Protein AF-A0A951C5C1-F1 (afdb_monomer_lite)

Sequence (120 aa):
MSELDVMDVQELHEQLAVAQHLLSQAEGDHERRDLACEMLGSVEALLGHLAIERGIETNLADRLLGLRDDLGGHLLAAATLDDVGVPSHAAVELLRRAADTTQAGLRLLTLDQRVLAGRN

Radius of gyration: 15.36 Å; chains: 1; bounding box: 38×23×44 Å

pLDDT: mean 84.56, std 13.7, range [41.06, 97.19]

Foldseek 3Di:
DDPVQPPLLVLLLVLLVQLLVLLVVCQVPPPSPVVSLVSLVVSLVSLQVVLVVVPVPDPSSVLSVVLSVLSVVLSVVLVVCVVVPHRNVVSSVSSNVNSVVSNVSSVVSSVVVVVVVPPD

Secondary structure (DSSP, 8-state):
--STTTHHHHHHHHHHHHHHHHHHT-TT-HHHHHHHHHHHHHHHHHHHHHHHHT-TTSHHHHHHHHHHHHHHHHHHHHHHHHHTT--HHHHHHHHHHHHHHHHHHHHHHHHHHHHHHTT-

Structure (mmCIF, N/CA/C/O backbone):
data_AF-A0A951C5C1-F1
#
_entry.id   AF-A0A951C5C1-F1
#
loop_
_atom_site.group_PDB
_atom_site.id
_atom_site.type_symbol
_atom_site.label_atom_id
_atom_site.label_alt_id
_atom_site.label_comp_id
_atom_site.label_asym_id
_atom_site.label_entity_id
_atom_site.label_seq_id
_atom_site.pdbx_PDB_ins_code
_atom_site.Cartn_x
_atom_site.Cartn_y
_atom_site.Cartn_z
_atom_site.occupancy
_atom_site.B_iso_or_equiv
_atom_site.auth_seq_id
_atom_site.auth_comp_id
_atom_site.auth_asym_id
_atom_site.auth_atom_id
_atom_site.pdbx_PDB_model_num
ATOM 1 N N . MET A 1 1 ? -9.708 4.402 25.864 1.00 41.06 1 MET A N 1
ATOM 2 C CA . MET A 1 1 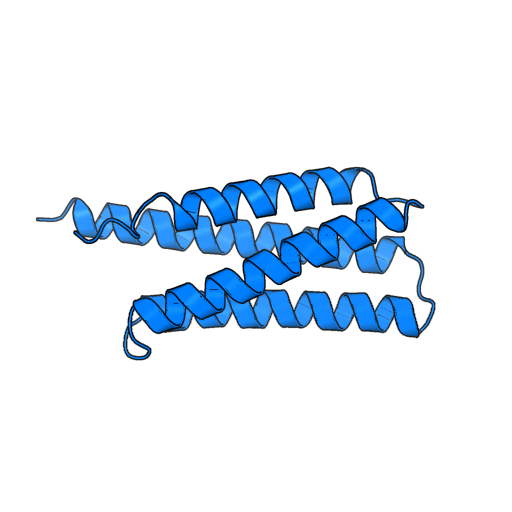? -8.934 5.028 24.775 1.00 41.06 1 MET A CA 1
ATOM 3 C C . MET A 1 1 ? -7.504 4.577 24.965 1.00 41.06 1 MET A C 1
ATOM 5 O O . MET A 1 1 ? -6.926 4.936 25.980 1.00 41.06 1 MET A O 1
ATOM 9 N N . SER A 1 2 ? -7.013 3.674 24.120 1.00 45.72 2 SER A N 1
ATOM 10 C CA . SER A 1 2 ? -5.637 3.168 24.205 1.00 45.72 2 SER A CA 1
ATOM 11 C C . SER A 1 2 ? -4.804 3.952 23.191 1.00 45.72 2 SER A C 1
ATOM 13 O O . SER A 1 2 ? -5.285 4.186 22.089 1.00 45.72 2 SER A O 1
ATOM 15 N N . GLU A 1 3 ? -3.615 4.412 23.578 1.00 43.41 3 GLU A N 1
ATOM 16 C CA . GLU A 1 3 ? -2.759 5.377 22.857 1.00 43.41 3 GLU A CA 1
ATOM 17 C C . GLU A 1 3 ? -2.236 4.907 21.475 1.00 43.41 3 GLU A C 1
ATOM 19 O O . GLU A 1 3 ? -1.576 5.682 20.791 1.00 43.41 3 GLU A O 1
ATOM 24 N N . LEU A 1 4 ? -2.638 3.718 21.006 1.00 50.12 4 LEU A N 1
ATOM 25 C CA . LEU A 1 4 ? -2.537 3.208 19.619 1.00 50.12 4 LEU A CA 1
ATOM 26 C C . LEU A 1 4 ? -3.522 3.890 18.625 1.00 50.12 4 LEU A C 1
ATOM 28 O O . LEU A 1 4 ? -3.894 3.327 17.598 1.00 50.12 4 LEU A O 1
ATOM 32 N N . ASP A 1 5 ? -4.051 5.079 18.944 1.00 59.38 5 ASP A N 1
ATOM 33 C CA . ASP A 1 5 ? -5.226 5.663 18.258 1.00 59.38 5 ASP A CA 1
ATOM 34 C C . ASP A 1 5 ? -4.919 6.821 17.289 1.00 59.38 5 ASP A C 1
ATOM 36 O O . ASP A 1 5 ? -5.817 7.281 16.585 1.00 59.38 5 ASP A O 1
ATOM 40 N N . VAL A 1 6 ? -3.675 7.307 17.215 1.00 57.34 6 VAL A N 1
ATOM 41 C CA . VAL A 1 6 ? -3.311 8.423 16.311 1.00 57.34 6 VAL A CA 1
ATOM 42 C C . VAL A 1 6 ? -1.949 8.223 15.659 1.00 57.34 6 VAL A C 1
ATOM 44 O O . VAL A 1 6 ? -1.808 8.519 14.475 1.00 57.34 6 VAL A O 1
ATOM 47 N N . MET A 1 7 ? -0.966 7.708 16.401 1.00 58.88 7 MET A N 1
ATOM 48 C CA . MET A 1 7 ? 0.419 7.638 15.938 1.00 58.88 7 MET A CA 1
ATOM 49 C C . MET A 1 7 ? 0.608 6.619 14.807 1.00 58.88 7 MET A C 1
ATOM 51 O O . MET A 1 7 ? 1.173 6.983 13.785 1.00 58.88 7 MET A O 1
ATOM 55 N N . ASP A 1 8 ? 0.036 5.415 14.909 1.00 75.38 8 ASP A N 1
ATOM 56 C CA . ASP A 1 8 ? 0.216 4.364 13.886 1.00 75.38 8 ASP A CA 1
ATOM 57 C C . ASP A 1 8 ? -0.546 4.674 12.593 1.00 75.38 8 ASP A C 1
ATOM 59 O O . ASP A 1 8 ? -0.103 4.390 11.483 1.00 75.38 8 ASP A O 1
ATOM 63 N N . VAL A 1 9 ? -1.705 5.320 12.719 1.00 78.19 9 VAL A N 1
ATOM 64 C CA . VAL A 1 9 ? -2.496 5.773 11.568 1.00 78.19 9 VAL A CA 1
ATOM 65 C C . VAL A 1 9 ? -1.833 6.967 10.883 1.00 78.19 9 VAL A C 1
ATOM 67 O O . VAL A 1 9 ? -1.863 7.079 9.655 1.00 78.19 9 VAL A O 1
ATOM 70 N N . GLN A 1 10 ? -1.233 7.867 11.663 1.00 81.69 10 GLN A N 1
ATOM 71 C CA . GLN A 1 10 ? -0.448 8.965 11.121 1.00 81.69 10 GLN A CA 1
ATOM 72 C C . GLN A 1 10 ? 0.812 8.442 10.425 1.00 81.69 10 GLN A C 1
ATOM 74 O O . GLN A 1 10 ? 1.089 8.873 9.310 1.00 81.69 10 GLN A O 1
ATOM 79 N N . GLU A 1 11 ? 1.500 7.464 11.012 1.00 86.56 11 GLU A N 1
ATOM 80 C CA . GLU A 1 11 ? 2.642 6.792 10.394 1.00 86.56 11 GLU A CA 1
ATOM 81 C C . GLU A 1 11 ? 2.254 6.132 9.063 1.00 86.56 11 GLU A C 1
ATOM 83 O O . GLU A 1 11 ? 2.916 6.362 8.052 1.00 86.56 11 GLU A O 1
ATOM 88 N N . LEU A 1 12 ? 1.131 5.407 9.008 1.00 88.62 12 LEU A N 1
ATOM 89 C CA . LEU A 1 12 ? 0.605 4.851 7.755 1.00 88.62 12 LEU A CA 1
ATOM 90 C C . LEU A 1 12 ? 0.358 5.938 6.698 1.00 88.62 12 LEU A C 1
ATOM 92 O O . LEU A 1 12 ? 0.697 5.765 5.526 1.00 88.62 12 LEU A O 1
ATOM 96 N N . HIS A 1 13 ? -0.228 7.071 7.091 1.00 88.94 13 HIS A N 1
ATOM 97 C CA . HIS A 1 13 ? -0.461 8.189 6.179 1.00 88.94 13 HIS A CA 1
ATOM 98 C C . HIS A 1 13 ? 0.836 8.843 5.690 1.00 88.94 13 HIS A C 1
ATOM 100 O O . HIS A 1 13 ? 0.913 9.207 4.514 1.00 88.94 13 HIS A O 1
ATOM 106 N N . GLU A 1 14 ? 1.834 8.987 6.558 1.00 90.31 14 GLU A N 1
ATOM 107 C CA . GLU A 1 14 ? 3.145 9.538 6.217 1.00 90.31 14 GLU A CA 1
ATOM 108 C C . GLU A 1 14 ? 3.901 8.602 5.268 1.00 90.31 14 GLU A C 1
ATOM 110 O O . GLU A 1 14 ? 4.355 9.048 4.212 1.00 90.31 14 GLU A O 1
ATOM 115 N N . GLN A 1 15 ? 3.950 7.299 5.563 1.00 92.06 15 GLN A N 1
ATOM 116 C CA . GLN A 1 15 ? 4.595 6.310 4.697 1.00 92.06 15 GLN A CA 1
ATOM 117 C C . GLN A 1 15 ? 3.937 6.249 3.310 1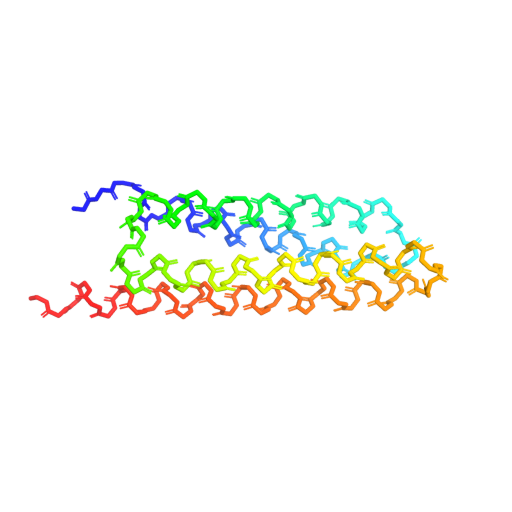.00 92.06 15 GLN A C 1
ATOM 119 O O . GLN A 1 15 ? 4.638 6.261 2.296 1.00 92.06 15 GLN A O 1
ATOM 124 N N . LEU A 1 16 ? 2.601 6.275 3.239 1.00 92.88 16 LEU A N 1
ATOM 125 C CA . LEU A 1 16 ? 1.877 6.329 1.964 1.00 92.88 16 LEU A CA 1
ATOM 126 C C . LEU A 1 16 ? 2.171 7.609 1.175 1.00 92.88 16 LEU A C 1
ATOM 128 O O . LEU A 1 16 ? 2.360 7.544 -0.039 1.00 92.88 16 LEU A O 1
ATOM 132 N N . ALA A 1 17 ? 2.246 8.764 1.842 1.00 92.50 17 ALA A N 1
ATOM 133 C CA . ALA A 1 17 ? 2.551 10.032 1.181 1.00 92.50 17 ALA A CA 1
ATOM 134 C C . ALA A 1 17 ? 3.974 10.052 0.601 1.00 92.50 17 ALA A C 1
ATOM 136 O O . ALA A 1 17 ? 4.187 10.542 -0.511 1.00 92.50 17 ALA A O 1
ATOM 137 N N . VAL A 1 18 ? 4.947 9.491 1.323 1.00 93.31 18 VAL A N 1
ATOM 138 C CA . VAL A 1 18 ? 6.320 9.365 0.822 1.00 93.31 18 VAL A CA 1
ATOM 139 C C . VAL A 1 18 ? 6.382 8.368 -0.338 1.00 93.31 18 VAL A C 1
ATOM 141 O O . VAL A 1 18 ? 6.982 8.689 -1.363 1.00 93.31 18 VAL A O 1
ATOM 144 N N . ALA A 1 19 ? 5.705 7.219 -0.248 1.00 93.56 19 ALA A N 1
ATOM 145 C CA . ALA A 1 19 ? 5.634 6.257 -1.348 1.00 93.56 19 ALA A CA 1
ATOM 146 C C . ALA A 1 19 ? 5.023 6.882 -2.616 1.00 93.56 19 ALA A C 1
ATOM 148 O O . ALA A 1 19 ? 5.586 6.760 -3.702 1.00 93.56 19 ALA A O 1
ATOM 149 N N . GLN A 1 20 ? 3.926 7.638 -2.489 1.00 93.31 20 GLN A N 1
ATOM 150 C CA . GLN A 1 20 ? 3.328 8.395 -3.598 1.00 93.31 20 GLN A CA 1
ATOM 151 C C . GLN A 1 20 ? 4.304 9.412 -4.198 1.00 93.31 20 GLN A C 1
ATOM 153 O O . GLN A 1 20 ? 4.400 9.538 -5.421 1.00 93.31 20 GLN A O 1
ATOM 158 N N . HIS A 1 21 ? 5.051 10.127 -3.353 1.00 93.56 21 HIS A N 1
ATOM 159 C CA . HIS A 1 21 ? 6.050 11.086 -3.813 1.00 93.56 21 HIS A CA 1
ATOM 160 C C . HIS A 1 21 ? 7.165 10.405 -4.616 1.00 93.56 21 HIS A C 1
ATOM 162 O O . HIS A 1 21 ? 7.486 10.863 -5.715 1.00 93.56 21 HIS A O 1
ATOM 168 N N . LEU A 1 22 ? 7.702 9.288 -4.118 1.00 92.94 22 LEU A N 1
ATOM 169 C CA . LEU A 1 22 ? 8.710 8.491 -4.820 1.00 92.94 22 LEU A CA 1
ATOM 170 C C . LEU A 1 22 ? 8.181 7.995 -6.168 1.00 92.94 22 LEU A C 1
ATOM 172 O O . LEU A 1 22 ? 8.821 8.196 -7.200 1.00 92.94 22 LEU A O 1
ATOM 176 N N . LEU A 1 23 ? 6.965 7.444 -6.180 1.00 91.88 23 LEU A N 1
ATOM 177 C CA . LEU A 1 23 ? 6.324 6.932 -7.389 1.00 91.88 23 LEU A CA 1
ATOM 178 C C . LEU A 1 23 ? 6.042 8.025 -8.419 1.00 91.88 23 LEU A C 1
ATOM 180 O O . LEU A 1 23 ? 6.097 7.745 -9.614 1.00 91.88 23 LEU A O 1
ATOM 184 N N . SER A 1 24 ? 5.773 9.268 -8.005 1.00 91.31 24 SER A N 1
ATOM 185 C CA . SER A 1 24 ? 5.583 10.400 -8.930 1.00 91.31 24 SER A CA 1
ATOM 186 C C . SER A 1 24 ? 6.835 10.720 -9.759 1.00 91.31 24 SER A C 1
ATOM 188 O O . SER A 1 24 ? 6.728 11.314 -10.829 1.00 91.31 24 SER A O 1
ATOM 190 N N . GLN A 1 25 ? 8.007 10.277 -9.295 1.00 89.50 25 GLN A N 1
ATOM 191 C CA . GLN A 1 25 ? 9.315 10.515 -9.910 1.00 89.50 25 GLN A CA 1
ATOM 192 C C . GLN A 1 25 ? 10.001 9.223 -10.387 1.00 89.50 25 GLN A C 1
ATOM 194 O O . GLN A 1 25 ? 11.150 9.271 -10.814 1.00 89.50 25 GLN A O 1
ATOM 199 N N . ALA A 1 26 ? 9.323 8.074 -10.310 1.00 85.94 26 ALA A N 1
ATOM 200 C CA . ALA A 1 26 ? 9.917 6.758 -10.555 1.00 85.94 26 ALA A CA 1
ATOM 201 C C . ALA A 1 26 ? 9.993 6.349 -12.043 1.00 85.94 26 ALA A C 1
ATOM 203 O O . ALA A 1 26 ? 10.445 5.250 -12.362 1.00 85.94 26 ALA A O 1
ATOM 204 N N . GLU A 1 27 ? 9.547 7.192 -12.982 1.00 81.75 27 GLU A N 1
ATOM 205 C CA . GLU A 1 27 ? 9.633 6.871 -14.413 1.00 81.75 27 GLU A CA 1
ATOM 206 C C . GLU A 1 27 ? 11.095 6.748 -14.865 1.00 81.75 27 GLU A C 1
ATOM 208 O O . GLU A 1 27 ? 11.831 7.730 -14.931 1.00 81.75 27 GLU A O 1
ATOM 213 N N . GLY A 1 28 ? 11.511 5.518 -15.181 1.00 80.38 28 GLY A N 1
ATOM 214 C CA . GLY A 1 28 ? 12.894 5.203 -15.552 1.00 80.38 28 GLY A CA 1
ATOM 215 C C . GLY A 1 28 ? 13.868 5.136 -14.370 1.00 80.38 28 GLY A C 1
ATOM 216 O O . GLY A 1 28 ? 15.064 4.965 -14.593 1.00 80.38 28 GLY A O 1
ATOM 217 N N . ASP A 1 29 ? 13.371 5.238 -13.135 1.00 86.50 29 ASP A N 1
ATOM 218 C CA . ASP A 1 29 ? 14.166 5.198 -11.908 1.00 86.50 29 ASP A CA 1
ATOM 219 C C . ASP A 1 29 ? 13.767 3.985 -11.057 1.00 86.50 29 ASP A C 1
ATOM 221 O O . ASP A 1 29 ? 12.802 4.006 -10.286 1.00 86.50 29 ASP A O 1
ATOM 225 N N . HIS A 1 30 ? 14.517 2.900 -11.250 1.00 85.00 30 HIS A N 1
ATOM 226 C CA . HIS A 1 30 ? 14.289 1.633 -10.563 1.00 85.00 30 HIS A CA 1
ATOM 227 C C . HIS A 1 30 ? 14.562 1.734 -9.057 1.00 85.00 30 HIS A C 1
ATOM 229 O O . HIS A 1 30 ? 13.807 1.161 -8.283 1.00 85.00 30 HIS A O 1
ATOM 235 N N . GLU A 1 31 ? 15.549 2.527 -8.625 1.00 89.44 31 GLU A N 1
ATOM 236 C CA . GLU A 1 31 ? 15.866 2.690 -7.199 1.00 89.44 31 GLU A CA 1
ATOM 237 C C . GLU A 1 31 ? 14.713 3.367 -6.448 1.00 89.44 31 GLU A C 1
ATOM 239 O O . GLU A 1 31 ? 14.303 2.912 -5.379 1.00 89.44 31 GLU A O 1
ATOM 244 N N . ARG A 1 32 ? 14.128 4.428 -7.023 1.00 90.81 32 ARG A N 1
ATOM 245 C CA . ARG A 1 32 ? 12.953 5.091 -6.431 1.00 90.81 32 ARG A CA 1
ATOM 246 C C . ARG A 1 32 ? 11.733 4.186 -6.380 1.00 90.81 32 ARG A C 1
ATOM 248 O O . ARG A 1 32 ? 10.974 4.244 -5.412 1.00 90.81 32 ARG A O 1
ATOM 255 N N . ARG A 1 33 ? 11.523 3.379 -7.421 1.00 90.31 33 ARG A N 1
ATOM 256 C CA . ARG A 1 33 ? 10.438 2.394 -7.455 1.00 90.31 33 ARG A CA 1
ATOM 257 C C . ARG A 1 33 ? 10.626 1.345 -6.362 1.00 90.31 33 ARG A C 1
ATOM 259 O O . ARG A 1 33 ? 9.674 1.065 -5.643 1.00 90.31 33 ARG A O 1
ATOM 266 N N . ASP A 1 34 ? 11.828 0.798 -6.230 1.00 91.06 34 ASP A N 1
ATOM 267 C CA . ASP A 1 34 ? 12.122 -0.256 -5.262 1.00 91.06 34 ASP A CA 1
ATOM 268 C C . ASP A 1 34 ? 11.972 0.272 -3.827 1.00 91.06 34 ASP A C 1
ATOM 270 O O . ASP A 1 34 ? 11.303 -0.358 -3.009 1.00 91.06 34 ASP A O 1
ATOM 27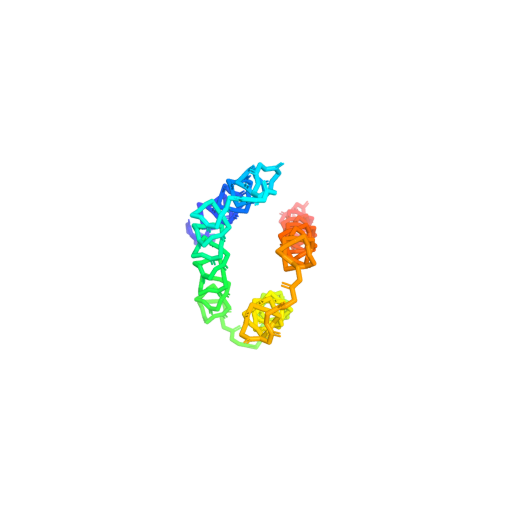4 N N . LEU A 1 35 ? 12.436 1.498 -3.553 1.00 93.44 35 LEU A N 1
ATOM 275 C CA . LEU A 1 35 ? 12.192 2.163 -2.270 1.00 93.44 35 LEU A CA 1
ATOM 276 C C . LEU A 1 35 ? 10.692 2.375 -2.006 1.00 93.44 35 LEU A C 1
ATOM 278 O O . LEU A 1 35 ? 10.217 2.148 -0.895 1.00 93.44 35 LEU A O 1
ATOM 282 N N . ALA A 1 36 ? 9.916 2.780 -3.016 1.00 94.00 36 ALA A N 1
ATOM 283 C CA . ALA A 1 36 ? 8.469 2.904 -2.863 1.00 94.00 36 ALA A CA 1
ATOM 284 C C . ALA A 1 36 ? 7.800 1.552 -2.561 1.00 94.00 36 ALA A C 1
ATOM 286 O O . ALA A 1 36 ? 6.899 1.498 -1.725 1.00 94.00 36 ALA A O 1
ATOM 287 N N . CYS A 1 37 ? 8.252 0.463 -3.190 1.00 93.50 37 CYS A N 1
ATOM 288 C CA . CYS A 1 37 ? 7.798 -0.893 -2.878 1.00 93.50 37 CYS A CA 1
ATOM 289 C C . CYS A 1 37 ? 8.106 -1.280 -1.427 1.00 93.50 37 CYS A C 1
ATOM 291 O O . CYS A 1 37 ? 7.224 -1.803 -0.751 1.00 93.50 37 CYS A O 1
ATOM 293 N N . GLU A 1 38 ? 9.310 -0.997 -0.923 1.00 94.12 38 GLU A N 1
ATOM 294 C CA . GLU A 1 38 ? 9.680 -1.273 0.475 1.00 94.12 38 GLU A CA 1
ATOM 295 C C . GLU A 1 38 ? 8.790 -0.511 1.467 1.00 94.12 38 GLU A C 1
ATOM 297 O O . GLU A 1 38 ? 8.319 -1.072 2.463 1.00 94.12 38 GLU A O 1
ATOM 302 N N . MET A 1 39 ? 8.499 0.761 1.178 1.00 94.69 39 MET A N 1
ATOM 303 C CA . MET A 1 39 ? 7.595 1.565 2.001 1.00 94.69 39 MET A CA 1
ATOM 304 C C . MET A 1 39 ? 6.168 1.017 1.987 1.00 94.69 39 MET A C 1
ATOM 306 O O . MET A 1 39 ? 5.541 0.896 3.035 1.00 94.69 39 MET A O 1
ATOM 310 N N . LEU A 1 40 ? 5.657 0.631 0.818 1.00 95.75 40 LEU A N 1
ATOM 311 C CA . LEU A 1 40 ? 4.335 0.015 0.705 1.00 95.75 40 LEU A CA 1
ATOM 312 C C . LEU A 1 40 ? 4.273 -1.365 1.383 1.00 95.75 40 LEU A C 1
ATOM 314 O O . LEU A 1 40 ? 3.258 -1.687 1.995 1.00 95.75 40 LEU A O 1
ATOM 318 N N . GLY A 1 41 ? 5.352 -2.149 1.357 1.00 95.44 41 GLY A N 1
ATOM 319 C CA . GLY A 1 41 ? 5.455 -3.394 2.127 1.00 95.44 41 GLY A CA 1
ATOM 320 C C . GLY A 1 41 ? 5.447 -3.155 3.642 1.00 95.44 41 GLY A C 1
ATOM 321 O O . GLY A 1 41 ? 4.855 -3.919 4.403 1.00 95.44 41 GLY A O 1
ATOM 322 N N . SER A 1 42 ? 6.037 -2.047 4.096 1.00 94.19 42 SER A N 1
ATOM 323 C CA . SER A 1 42 ? 5.992 -1.644 5.508 1.00 94.19 42 SER A CA 1
AT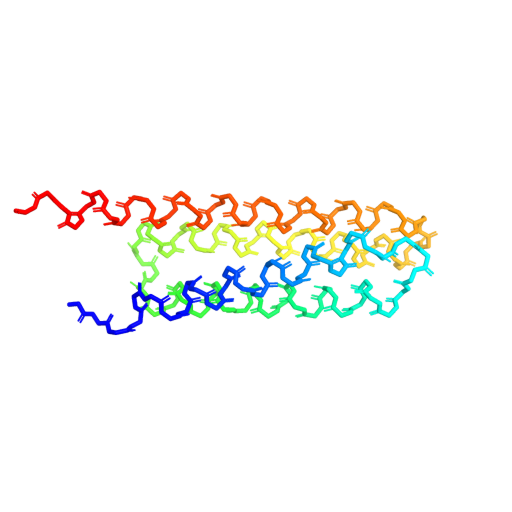OM 324 C C . SER A 1 42 ? 4.569 -1.257 5.936 1.00 94.19 42 SER A C 1
ATOM 326 O O . SER A 1 42 ? 4.104 -1.681 6.996 1.00 94.19 42 SER A O 1
ATOM 328 N N . VAL A 1 43 ? 3.838 -0.542 5.073 1.00 94.75 43 VAL A N 1
ATOM 329 C CA . VAL A 1 43 ? 2.409 -0.228 5.252 1.00 94.75 43 VAL A CA 1
ATOM 330 C C . VAL A 1 43 ? 1.567 -1.505 5.327 1.00 94.75 43 VAL A C 1
ATOM 332 O O . VAL A 1 43 ? 0.734 -1.630 6.223 1.00 94.75 43 VAL A O 1
ATOM 335 N N . GLU A 1 44 ? 1.787 -2.473 4.432 1.00 95.94 44 GLU A N 1
ATOM 336 C CA . GLU A 1 44 ? 1.107 -3.776 4.465 1.00 95.94 44 GLU A CA 1
ATOM 337 C C . GLU A 1 44 ? 1.319 -4.485 5.816 1.00 95.94 44 GLU A C 1
ATOM 339 O O . GLU A 1 44 ? 0.359 -4.917 6.463 1.00 95.94 44 GLU A O 1
ATOM 344 N N . ALA A 1 45 ? 2.567 -4.564 6.281 1.00 93.12 45 ALA A N 1
ATOM 345 C CA . ALA A 1 45 ? 2.895 -5.204 7.550 1.00 93.12 45 ALA A CA 1
ATOM 346 C C . ALA A 1 45 ? 2.215 -4.508 8.744 1.00 93.12 45 ALA A C 1
ATOM 348 O O . ALA A 1 45 ? 1.637 -5.180 9.605 1.00 93.12 45 ALA A O 1
ATOM 349 N N . LEU A 1 46 ? 2.227 -3.172 8.772 1.00 92.12 46 LEU A N 1
ATOM 350 C CA . LEU A 1 46 ? 1.577 -2.371 9.812 1.00 92.12 46 LEU A CA 1
ATOM 351 C C . LEU A 1 46 ? 0.054 -2.558 9.824 1.00 92.12 46 LEU A C 1
ATOM 353 O O . LEU A 1 46 ? -0.528 -2.722 10.896 1.00 92.12 46 LEU A O 1
ATOM 357 N N . LEU A 1 47 ? -0.601 -2.617 8.658 1.00 91.38 47 LEU A N 1
ATOM 358 C CA . LEU A 1 47 ? -2.036 -2.923 8.563 1.00 91.38 47 LEU A CA 1
ATOM 359 C C . LEU A 1 47 ? -2.365 -4.286 9.188 1.00 91.38 47 LEU A C 1
ATOM 361 O O . LEU A 1 47 ? -3.340 -4.414 9.931 1.00 91.38 47 LEU A O 1
ATOM 365 N N . GLY A 1 48 ? -1.530 -5.296 8.923 1.00 91.69 48 GLY A N 1
ATOM 366 C CA . GLY A 1 48 ? -1.659 -6.619 9.532 1.00 91.69 48 GLY A CA 1
ATOM 367 C C . GLY A 1 48 ? -1.463 -6.599 11.049 1.00 91.69 48 GLY A C 1
ATOM 368 O O . GLY A 1 48 ? -2.231 -7.235 11.771 1.00 91.69 48 GLY A O 1
ATOM 369 N N . HIS A 1 49 ? -0.475 -5.847 11.536 1.00 90.56 49 HIS A N 1
ATOM 370 C CA . HIS A 1 49 ? -0.218 -5.699 12.967 1.00 90.56 49 HIS A CA 1
ATOM 371 C C . HIS A 1 49 ? -1.403 -5.048 13.691 1.00 90.56 49 HIS A C 1
ATOM 373 O O . HIS A 1 49 ? -1.930 -5.618 14.647 1.00 90.56 49 HIS A O 1
ATOM 379 N N . LEU A 1 50 ? -1.899 -3.926 13.165 1.00 87.56 50 LEU A N 1
ATOM 380 C CA . LEU A 1 50 ? -3.048 -3.217 13.726 1.00 87.56 50 LEU A CA 1
ATOM 381 C C . LEU A 1 50 ? -4.309 -4.086 13.738 1.00 87.56 50 LEU A C 1
ATOM 383 O O . LEU A 1 50 ? -5.068 -4.061 14.705 1.00 87.56 50 LEU A O 1
ATOM 387 N N . ALA A 1 51 ? -4.544 -4.889 12.697 1.00 87.88 51 ALA A N 1
ATOM 388 C CA . ALA A 1 51 ? -5.679 -5.807 12.682 1.00 87.88 51 ALA A CA 1
ATOM 389 C C . ALA A 1 51 ? -5.614 -6.840 13.823 1.00 87.88 51 ALA A C 1
ATOM 391 O O . ALA A 1 51 ? -6.635 -7.135 14.447 1.00 87.88 51 ALA A O 1
ATOM 392 N N . ILE A 1 52 ? -4.419 -7.359 14.127 1.00 87.75 52 ILE A N 1
ATOM 393 C CA . ILE A 1 52 ? -4.201 -8.297 15.237 1.00 87.75 52 ILE A CA 1
ATOM 394 C C . ILE A 1 52 ? -4.471 -7.611 16.579 1.00 87.75 52 ILE A C 1
ATOM 396 O O . ILE A 1 52 ? -5.192 -8.163 17.410 1.00 87.75 52 ILE A O 1
ATOM 400 N N . GLU A 1 53 ? -3.945 -6.402 16.784 1.00 85.56 53 GLU A N 1
ATOM 401 C CA . GLU A 1 53 ? -4.110 -5.653 18.036 1.00 85.56 53 GLU A CA 1
ATOM 402 C C . GLU A 1 53 ? -5.568 -5.296 18.340 1.00 85.56 53 GLU A C 1
ATOM 404 O O . GLU A 1 53 ? -5.984 -5.288 19.501 1.00 85.56 53 GLU A O 1
ATOM 409 N N . ARG A 1 54 ? -6.372 -5.022 17.306 1.00 76.50 54 ARG A N 1
ATOM 410 C CA . ARG A 1 54 ? -7.800 -4.701 17.465 1.00 76.50 54 ARG A CA 1
ATOM 411 C C . ARG A 1 54 ? -8.668 -5.929 17.747 1.00 76.50 54 ARG A C 1
ATOM 413 O O . ARG A 1 54 ? -9.821 -5.763 18.142 1.00 76.50 54 ARG A O 1
ATOM 420 N N . GLY A 1 55 ? -8.121 -7.134 17.599 1.00 75.12 55 GLY A N 1
ATOM 421 C CA . GLY A 1 55 ? -8.853 -8.386 17.722 1.00 75.12 55 GLY A CA 1
ATOM 422 C C . GLY A 1 55 ? -9.610 -8.712 16.436 1.00 75.12 55 GLY A C 1
ATOM 423 O O . GLY A 1 55 ? -10.415 -7.917 15.945 1.00 75.12 55 GLY A O 1
ATOM 424 N N . ILE A 1 56 ? -9.358 -9.916 15.919 1.00 64.62 56 ILE A N 1
ATOM 425 C CA . ILE A 1 56 ? -9.803 -10.404 14.601 1.00 64.62 56 ILE A CA 1
ATOM 426 C C . ILE A 1 56 ? -11.337 -10.377 14.445 1.00 64.62 56 ILE A C 1
ATOM 428 O O . ILE A 1 56 ? -11.843 -10.325 13.337 1.00 64.62 56 ILE A O 1
ATOM 432 N N . GLU A 1 57 ? -12.094 -10.344 15.542 1.00 68.62 57 GLU A N 1
ATOM 433 C CA . GLU A 1 57 ? -13.565 -10.341 15.524 1.00 68.62 57 GLU A CA 1
ATOM 434 C C . GLU A 1 57 ? -14.190 -8.943 15.359 1.00 68.62 57 GLU A C 1
ATOM 436 O O . GLU A 1 57 ? -15.410 -8.786 15.445 1.00 68.62 57 GLU A O 1
ATOM 441 N N . THR A 1 58 ? -13.382 -7.899 15.160 1.00 78.00 58 THR A N 1
ATOM 442 C CA . THR A 1 58 ? -13.900 -6.539 14.989 1.00 78.00 58 THR A CA 1
ATOM 443 C C . THR A 1 58 ? -14.072 -6.177 13.517 1.00 78.00 58 THR A C 1
ATOM 445 O O . THR A 1 58 ? -13.182 -6.390 12.700 1.00 78.00 58 THR A O 1
ATOM 448 N N . ASN A 1 59 ? -15.168 -5.477 13.195 1.00 84.06 59 ASN A N 1
ATOM 449 C CA . ASN A 1 59 ? -15.381 -4.883 11.865 1.00 84.06 59 ASN A CA 1
ATOM 450 C C . ASN A 1 59 ? -14.203 -4.000 11.407 1.00 84.06 59 ASN A C 1
ATOM 452 O O . ASN A 1 59 ? -14.015 -3.779 10.215 1.00 84.06 59 ASN A O 1
ATOM 456 N N . LEU A 1 60 ? -13.444 -3.432 12.350 1.00 83.62 60 LEU A N 1
ATOM 457 C CA . LEU A 1 60 ? -12.249 -2.652 12.049 1.00 83.62 60 LEU A CA 1
ATOM 458 C C . LEU A 1 60 ? -11.086 -3.553 11.618 1.00 83.62 60 LEU A C 1
ATOM 460 O O . LEU A 1 60 ? -10.444 -3.238 10.620 1.00 83.62 60 LEU A O 1
ATOM 464 N N . ALA A 1 61 ? -10.837 -4.658 12.328 1.00 86.31 61 ALA A N 1
ATOM 465 C CA . ALA A 1 61 ? -9.818 -5.632 11.950 1.00 86.31 61 ALA A CA 1
ATOM 466 C C . ALA A 1 61 ? -10.091 -6.214 10.556 1.00 86.31 61 ALA A C 1
ATOM 468 O O . ALA A 1 61 ? -9.183 -6.223 9.731 1.00 86.31 61 ALA A O 1
ATOM 469 N N . ASP A 1 62 ? -11.341 -6.573 10.245 1.00 90.00 62 ASP A N 1
ATOM 470 C CA . ASP A 1 62 ? -11.724 -7.055 8.909 1.00 90.00 62 ASP A CA 1
ATOM 471 C C . ASP A 1 62 ? -11.410 -6.038 7.807 1.00 90.00 62 ASP A C 1
ATOM 473 O O . ASP A 1 62 ? -10.899 -6.386 6.743 1.00 90.00 62 ASP A O 1
ATOM 477 N N . ARG A 1 63 ? -11.683 -4.752 8.054 1.00 90.19 63 ARG A N 1
ATOM 478 C CA . ARG A 1 63 ? -11.386 -3.700 7.074 1.00 90.19 63 ARG A CA 1
ATOM 479 C C . ARG A 1 63 ? -9.888 -3.433 6.939 1.00 90.19 63 ARG A C 1
ATOM 481 O O . ARG A 1 63 ? -9.435 -3.180 5.829 1.00 90.19 63 ARG A O 1
ATOM 488 N N . LEU A 1 64 ? -9.125 -3.485 8.031 1.00 90.69 64 LEU A N 1
ATOM 489 C CA . LEU A 1 64 ? -7.663 -3.366 7.992 1.00 90.69 64 LEU A CA 1
ATOM 490 C C . LEU A 1 64 ? -7.034 -4.534 7.220 1.00 90.69 64 LEU A C 1
ATOM 492 O O . LEU A 1 64 ? -6.151 -4.307 6.396 1.00 90.69 64 LEU A O 1
ATOM 496 N N . LEU A 1 65 ? -7.531 -5.759 7.424 1.00 92.94 65 LEU A N 1
ATOM 497 C CA . LEU A 1 65 ? -7.129 -6.936 6.650 1.00 92.94 65 LEU A CA 1
ATOM 498 C C . LEU A 1 65 ? -7.515 -6.807 5.176 1.00 92.94 65 LEU A C 1
ATOM 500 O O . LEU A 1 65 ? -6.696 -7.114 4.321 1.00 92.94 65 LEU A O 1
ATOM 504 N N . GLY A 1 66 ? -8.703 -6.278 4.872 1.00 93.94 66 GLY A N 1
ATOM 505 C CA . GLY A 1 66 ? -9.100 -5.983 3.494 1.00 93.94 66 GLY A CA 1
ATOM 506 C C . GLY A 1 66 ? -8.132 -5.022 2.799 1.00 93.94 66 GLY A C 1
ATOM 507 O O . GLY A 1 66 ? -7.672 -5.306 1.698 1.00 93.94 66 GLY A O 1
ATOM 508 N N . LEU A 1 67 ? -7.745 -3.927 3.466 1.00 94.31 67 LEU A N 1
ATOM 509 C CA . LEU A 1 67 ? -6.745 -2.994 2.927 1.00 94.31 67 LEU A CA 1
ATOM 510 C C . LEU A 1 67 ? -5.369 -3.643 2.762 1.00 94.31 67 LEU A C 1
ATOM 512 O O . LEU A 1 67 ? -4.687 -3.374 1.775 1.00 94.31 67 LEU A O 1
ATOM 516 N N . ARG A 1 68 ? -4.963 -4.491 3.714 1.00 95.56 68 ARG A N 1
ATOM 517 C CA . ARG A 1 68 ? -3.710 -5.246 3.633 1.00 95.56 68 ARG A CA 1
ATOM 518 C C . ARG A 1 68 ? -3.703 -6.155 2.409 1.00 95.56 68 ARG A C 1
ATOM 520 O O . ARG A 1 68 ? -2.751 -6.123 1.641 1.00 95.56 68 ARG A O 1
ATOM 527 N N . ASP A 1 69 ? -4.753 -6.948 2.234 1.00 97.19 69 ASP A N 1
ATOM 528 C CA . ASP A 1 69 ? -4.842 -7.930 1.156 1.00 97.19 69 ASP A CA 1
ATOM 529 C C . ASP A 1 69 ? -4.923 -7.240 -0.216 1.00 97.19 69 ASP A C 1
ATOM 531 O O . ASP A 1 69 ? -4.254 -7.669 -1.160 1.00 97.19 69 ASP A O 1
ATOM 535 N N . ASP A 1 70 ? -5.655 -6.125 -0.319 1.00 96.50 70 ASP A N 1
ATOM 536 C CA . ASP A 1 70 ? -5.684 -5.297 -1.527 1.00 96.50 70 ASP A CA 1
ATOM 537 C C . ASP A 1 70 ? -4.289 -4.740 -1.858 1.00 96.50 70 ASP A C 1
ATOM 539 O O . ASP A 1 70 ? -3.841 -4.830 -3.006 1.00 96.50 70 ASP A O 1
ATOM 543 N N . LEU A 1 71 ? -3.575 -4.187 -0.871 1.00 96.69 71 LEU A N 1
ATOM 544 C CA . LEU A 1 71 ? -2.224 -3.652 -1.054 1.00 96.69 71 LEU A CA 1
ATOM 545 C C . LEU A 1 71 ? -1.223 -4.752 -1.438 1.00 96.69 71 LEU A C 1
ATOM 547 O O . LEU A 1 71 ? -0.506 -4.606 -2.431 1.00 96.69 71 LEU A O 1
ATOM 551 N N . GLY A 1 72 ? -1.218 -5.872 -0.712 1.00 96.62 72 GLY A N 1
ATOM 552 C CA . GLY A 1 72 ? -0.372 -7.033 -0.992 1.00 96.62 72 GLY A CA 1
ATOM 553 C C . GLY A 1 72 ? -0.627 -7.616 -2.385 1.00 96.62 72 GLY A C 1
ATOM 554 O O . GLY A 1 72 ? 0.315 -7.951 -3.104 1.00 96.62 72 GLY A O 1
ATOM 555 N N . GLY A 1 73 ? -1.886 -7.643 -2.833 1.00 96.62 73 GLY A N 1
ATOM 556 C CA . GLY A 1 73 ? -2.250 -8.042 -4.194 1.00 96.62 73 GLY A CA 1
ATOM 557 C C . GLY A 1 73 ? -1.634 -7.142 -5.271 1.00 96.6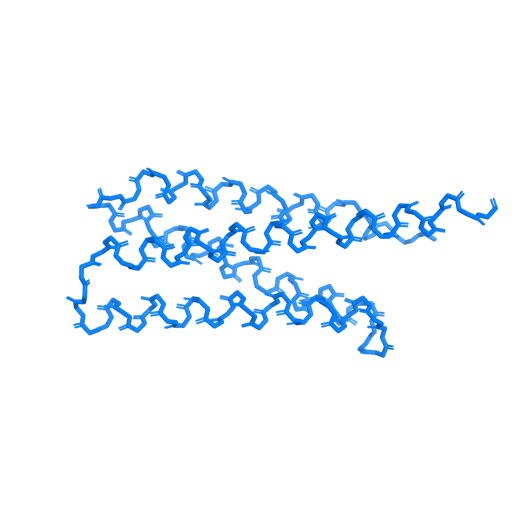2 73 GLY A C 1
ATOM 558 O O . GLY A 1 73 ? -1.126 -7.645 -6.277 1.00 96.62 73 GLY A O 1
ATOM 559 N N . HIS A 1 74 ? -1.616 -5.822 -5.059 1.00 95.81 74 HIS A N 1
ATOM 560 C CA . HIS A 1 74 ? -0.957 -4.892 -5.980 1.00 95.81 74 HIS A CA 1
ATOM 561 C C . HIS A 1 74 ? 0.570 -5.027 -5.949 1.00 95.81 74 HIS A C 1
ATOM 563 O O . HIS A 1 74 ? 1.189 -4.982 -7.010 1.00 95.81 74 HIS A O 1
ATOM 569 N N . LEU A 1 75 ? 1.177 -5.220 -4.772 1.00 95.38 75 LEU A N 1
ATOM 570 C CA . LEU A 1 75 ? 2.621 -5.446 -4.635 1.00 95.38 75 LEU A CA 1
ATOM 571 C C . LEU A 1 75 ? 3.060 -6.719 -5.364 1.00 95.38 75 LEU A C 1
ATOM 573 O O . LEU A 1 75 ? 4.005 -6.687 -6.152 1.00 95.38 75 LEU A O 1
ATOM 577 N N . LEU A 1 76 ? 2.326 -7.819 -5.177 1.00 95.81 76 LEU A N 1
ATOM 578 C CA . LEU A 1 76 ? 2.576 -9.080 -5.872 1.00 95.81 76 LEU A CA 1
ATOM 579 C C . LEU A 1 76 ? 2.450 -8.919 -7.390 1.00 95.81 76 LEU A C 1
ATOM 581 O O . LEU A 1 76 ? 3.293 -9.405 -8.147 1.00 95.81 76 LEU A O 1
ATOM 585 N N . ALA A 1 77 ? 1.412 -8.222 -7.851 1.00 94.12 77 ALA A N 1
ATOM 586 C CA . ALA A 1 77 ? 1.226 -7.961 -9.269 1.00 94.12 77 ALA A CA 1
ATOM 587 C C . ALA A 1 77 ? 2.328 -7.044 -9.836 1.00 94.12 77 ALA A C 1
ATOM 589 O O . ALA A 1 77 ? 2.829 -7.323 -10.922 1.00 94.12 77 ALA A O 1
ATOM 590 N N . ALA A 1 78 ? 2.779 -6.021 -9.103 1.00 91.81 78 ALA A N 1
ATOM 591 C CA . ALA A 1 78 ? 3.885 -5.156 -9.521 1.00 91.81 78 ALA A CA 1
ATOM 592 C C . ALA A 1 78 ? 5.201 -5.939 -9.641 1.00 91.81 78 ALA A C 1
ATOM 594 O O . ALA A 1 78 ? 5.887 -5.820 -10.655 1.00 91.81 78 ALA A O 1
ATOM 595 N N . ALA A 1 79 ? 5.507 -6.791 -8.659 1.00 90.94 79 ALA A N 1
ATOM 596 C CA . ALA A 1 79 ? 6.668 -7.677 -8.693 1.00 90.94 79 ALA A CA 1
ATOM 597 C C . ALA A 1 79 ? 6.597 -8.671 -9.863 1.00 90.94 79 ALA A C 1
ATOM 599 O O . ALA A 1 79 ? 7.589 -8.903 -10.546 1.00 90.94 79 ALA A O 1
ATOM 600 N N . THR A 1 80 ? 5.405 -9.206 -10.149 1.00 92.31 80 THR A N 1
ATOM 601 C CA . THR A 1 80 ? 5.190 -10.103 -11.294 1.00 92.31 80 THR A CA 1
ATOM 602 C C . THR A 1 80 ? 5.454 -9.389 -12.620 1.00 92.31 80 THR A C 1
ATOM 604 O O . THR A 1 80 ? 6.073 -9.967 -13.507 1.00 92.31 80 THR A O 1
ATOM 607 N N . LEU A 1 81 ? 5.005 -8.136 -12.772 1.00 89.06 81 LEU A N 1
ATOM 608 C CA . LEU A 1 81 ? 5.267 -7.339 -13.977 1.00 89.06 81 LEU A CA 1
ATOM 609 C C . LEU A 1 81 ? 6.765 -7.074 -14.179 1.00 89.06 81 LEU A C 1
ATOM 611 O O . LEU A 1 81 ? 7.220 -7.072 -15.323 1.00 89.06 81 LEU A O 1
ATOM 615 N N . ASP A 1 82 ? 7.513 -6.876 -13.093 1.00 85.12 82 ASP A N 1
ATOM 616 C CA . ASP A 1 82 ? 8.968 -6.720 -13.148 1.00 85.12 82 ASP A CA 1
ATOM 617 C C . ASP A 1 82 ? 9.655 -8.024 -13.583 1.00 85.12 82 ASP A C 1
ATOM 619 O O . ASP A 1 82 ? 10.477 -8.015 -14.498 1.00 85.12 82 ASP A O 1
ATOM 623 N N . ASP A 1 83 ? 9.238 -9.159 -13.012 1.00 87.69 83 ASP A N 1
ATOM 624 C CA . ASP A 1 83 ? 9.784 -10.487 -13.326 1.00 87.69 83 ASP A CA 1
ATOM 625 C C . ASP A 1 83 ? 9.578 -10.878 -14.800 1.00 87.69 83 ASP A C 1
ATOM 627 O O . ASP A 1 83 ? 10.483 -11.397 -15.456 1.00 87.69 83 ASP A O 1
ATOM 631 N N . VAL A 1 84 ? 8.412 -10.557 -15.375 1.00 89.12 84 VAL A N 1
ATOM 632 C CA . VAL A 1 84 ? 8.126 -10.831 -16.795 1.00 89.12 84 VAL A CA 1
ATOM 633 C C . VAL A 1 84 ? 8.663 -9.759 -17.758 1.00 89.12 84 VAL A C 1
ATOM 635 O O . VAL A 1 84 ? 8.417 -9.842 -18.965 1.00 89.12 84 VAL A O 1
ATOM 638 N N . GLY A 1 85 ? 9.394 -8.755 -17.259 1.00 79.56 85 GLY A N 1
ATOM 639 C CA . GLY A 1 85 ? 10.046 -7.721 -18.069 1.00 79.56 85 GLY A CA 1
ATOM 640 C C . GLY A 1 85 ? 9.086 -6.730 -18.740 1.00 79.56 85 GLY A C 1
ATOM 641 O O . GLY A 1 85 ? 9.398 -6.187 -19.804 1.00 79.56 85 GLY A O 1
ATOM 642 N N . VAL A 1 86 ? 7.902 -6.503 -18.160 1.00 78.12 86 VAL A N 1
ATOM 643 C CA . VAL A 1 86 ? 6.938 -5.499 -18.647 1.00 78.12 86 VAL A CA 1
ATOM 644 C C . VAL A 1 86 ? 7.497 -4.086 -18.402 1.00 78.12 86 VAL A C 1
ATOM 646 O O . VAL A 1 86 ? 8.237 -3.875 -17.441 1.00 78.12 86 VAL A O 1
ATOM 649 N N . PRO A 1 87 ? 7.164 -3.079 -19.240 1.00 74.56 87 PRO A N 1
ATOM 650 C CA . PRO A 1 87 ? 7.637 -1.714 -19.043 1.00 74.56 87 PRO A CA 1
ATOM 651 C C . PRO A 1 87 ? 7.401 -1.184 -17.624 1.00 74.56 87 PRO A C 1
ATOM 653 O O . PRO A 1 87 ? 6.276 -1.226 -17.123 1.00 74.56 87 PRO A O 1
ATOM 656 N N . SER A 1 88 ? 8.449 -0.591 -17.042 1.00 78.12 88 SER A N 1
ATOM 657 C CA . SER A 1 88 ? 8.469 -0.032 -15.678 1.00 78.12 88 SER A CA 1
ATOM 658 C C . SER A 1 88 ? 7.271 0.881 -15.372 1.00 78.12 88 SER A C 1
ATOM 660 O O . SER A 1 88 ? 6.716 0.832 -14.278 1.00 78.12 88 SER A O 1
ATOM 662 N N . HIS A 1 89 ? 6.779 1.623 -16.371 1.00 85.81 89 HIS A N 1
ATOM 663 C CA . HIS A 1 89 ? 5.565 2.443 -16.269 1.00 85.81 89 HIS A CA 1
ATOM 664 C C . HIS A 1 89 ? 4.343 1.665 -15.742 1.00 85.81 89 HIS A C 1
ATOM 666 O O . HIS A 1 89 ? 3.618 2.182 -14.901 1.00 85.81 89 HIS A O 1
ATOM 672 N N . ALA A 1 90 ? 4.111 0.426 -16.193 1.00 88.88 90 ALA A N 1
ATOM 673 C CA . ALA A 1 90 ? 2.919 -0.325 -15.800 1.00 88.88 90 ALA A CA 1
ATOM 674 C C . ALA A 1 90 ? 2.985 -0.762 -14.329 1.00 88.88 90 ALA A C 1
ATOM 676 O O . ALA A 1 90 ? 1.981 -0.701 -13.622 1.00 88.88 90 ALA A O 1
ATOM 67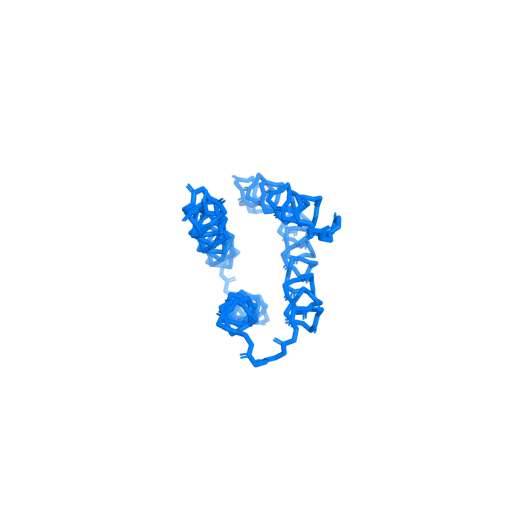7 N N . ALA A 1 91 ? 4.174 -1.156 -13.862 1.00 90.06 91 ALA A N 1
ATOM 678 C CA . ALA A 1 91 ? 4.411 -1.465 -12.457 1.00 90.06 91 ALA A CA 1
ATOM 679 C C . ALA A 1 91 ? 4.274 -0.206 -11.585 1.00 90.06 91 ALA A C 1
ATOM 681 O O . ALA A 1 91 ? 3.596 -0.241 -10.563 1.00 90.06 91 ALA A O 1
ATOM 682 N N . VAL A 1 92 ? 4.837 0.928 -12.018 1.00 91.81 92 VAL A N 1
ATOM 683 C CA . VAL A 1 92 ? 4.724 2.213 -11.306 1.00 91.81 92 VAL A CA 1
ATOM 684 C C . VAL A 1 92 ? 3.267 2.671 -11.195 1.00 91.81 92 VAL A C 1
ATOM 686 O O . VAL A 1 92 ? 2.836 3.042 -10.107 1.00 91.81 92 VAL A O 1
ATOM 689 N N . GLU A 1 93 ? 2.482 2.603 -12.271 1.00 92.12 93 GLU A N 1
ATOM 690 C CA . GLU A 1 93 ? 1.054 2.952 -12.240 1.00 92.12 93 GLU A CA 1
ATOM 691 C C . GLU A 1 93 ? 0.253 2.041 -11.301 1.00 92.12 93 GLU A C 1
ATOM 693 O O . GLU A 1 93 ? -0.624 2.505 -10.568 1.00 92.12 93 GLU A O 1
ATOM 698 N N . LEU A 1 94 ? 0.580 0.747 -11.266 1.00 93.06 94 LEU A N 1
ATOM 699 C CA . LEU A 1 94 ? -0.057 -0.192 -10.351 1.00 93.06 94 LEU A CA 1
ATOM 700 C C . LEU A 1 94 ? 0.248 0.147 -8.884 1.00 93.06 94 LEU A C 1
ATOM 702 O O . LEU A 1 94 ? -0.661 0.151 -8.054 1.00 93.06 94 LEU A O 1
ATOM 706 N N . LEU A 1 95 ? 1.501 0.483 -8.575 1.00 94.00 95 LEU A N 1
ATOM 707 C CA . LEU A 1 95 ? 1.926 0.897 -7.236 1.00 94.00 95 LEU A CA 1
ATOM 708 C C . LEU A 1 95 ? 1.293 2.234 -6.823 1.00 94.00 95 LEU A C 1
ATOM 710 O O . LEU A 1 95 ? 0.856 2.374 -5.681 1.00 94.00 95 LEU A O 1
ATOM 714 N N . ARG A 1 96 ? 1.169 3.199 -7.750 1.00 94.88 96 ARG A N 1
ATOM 715 C CA . ARG A 1 96 ? 0.459 4.471 -7.504 1.00 94.88 96 ARG A CA 1
ATOM 716 C C . ARG A 1 96 ? -0.990 4.203 -7.114 1.00 94.88 96 ARG A C 1
ATOM 718 O O . ARG A 1 96 ? -1.459 4.685 -6.086 1.00 94.88 96 ARG A O 1
ATOM 725 N N . ARG A 1 97 ? -1.669 3.352 -7.886 1.00 94.31 97 ARG A N 1
ATOM 726 C CA . ARG A 1 97 ? -3.048 2.946 -7.604 1.00 94.31 97 ARG A CA 1
ATOM 727 C C . ARG A 1 97 ? -3.181 2.240 -6.255 1.00 94.31 97 ARG A C 1
ATOM 729 O O . ARG A 1 97 ? -4.158 2.485 -5.545 1.00 94.31 97 ARG A O 1
ATOM 736 N N . ALA A 1 98 ? -2.219 1.395 -5.894 1.00 94.81 98 ALA A N 1
ATOM 737 C CA . ALA A 1 98 ? -2.191 0.722 -4.600 1.00 94.81 98 ALA A CA 1
ATOM 738 C C . ALA A 1 98 ? -2.116 1.732 -3.446 1.00 94.81 98 ALA A C 1
ATOM 740 O O . ALA A 1 98 ? -2.924 1.677 -2.516 1.00 94.81 98 ALA A O 1
ATOM 741 N N . ALA A 1 99 ? -1.198 2.698 -3.544 1.00 95.06 99 ALA A N 1
ATOM 742 C CA . ALA A 1 99 ? -1.024 3.741 -2.541 1.00 95.06 99 ALA A CA 1
ATOM 743 C C . ALA A 1 99 ? -2.283 4.615 -2.401 1.00 95.06 99 ALA A C 1
ATOM 745 O O . ALA A 1 99 ? -2.769 4.828 -1.289 1.00 95.06 99 ALA A O 1
ATOM 746 N N . ASP A 1 100 ? -2.866 5.048 -3.522 1.00 94.62 100 ASP A N 1
ATOM 747 C CA . ASP A 1 100 ? -4.077 5.875 -3.542 1.00 94.62 100 ASP A CA 1
ATOM 748 C C . ASP A 1 100 ? -5.285 5.152 -2.935 1.00 94.62 100 ASP A C 1
ATOM 750 O O . ASP A 1 100 ? -6.020 5.721 -2.122 1.00 94.62 100 ASP A O 1
ATOM 754 N N . THR A 1 101 ? -5.481 3.882 -3.299 1.00 93.94 101 THR A N 1
ATOM 755 C CA . THR A 1 101 ? -6.603 3.071 -2.804 1.00 93.94 101 THR A CA 1
ATOM 756 C C . THR A 1 101 ? -6.462 2.816 -1.304 1.00 93.94 101 THR A C 1
ATOM 758 O O . THR A 1 101 ? -7.422 2.999 -0.553 1.00 93.94 101 THR A O 1
ATOM 761 N N . THR A 1 102 ? -5.248 2.496 -0.844 1.00 95.06 102 THR A N 1
ATOM 762 C CA . THR A 1 102 ? -4.952 2.297 0.583 1.00 95.06 102 THR A CA 1
ATOM 763 C C . THR A 1 102 ? -5.166 3.588 1.375 1.00 95.06 102 THR A C 1
ATOM 765 O O . THR A 1 102 ? -5.819 3.581 2.420 1.00 95.06 102 THR A O 1
ATOM 768 N N . GLN A 1 103 ? -4.698 4.729 0.860 1.00 93.62 103 GLN A N 1
ATOM 769 C CA . GLN A 1 103 ? -4.885 6.027 1.506 1.00 93.62 103 GLN A CA 1
ATOM 770 C C . GLN A 1 103 ? -6.366 6.418 1.588 1.00 93.62 103 GLN A C 1
ATOM 772 O O . GLN A 1 103 ? -6.811 6.933 2.618 1.00 93.62 103 GLN A O 1
ATOM 777 N N . ALA A 1 104 ? -7.141 6.176 0.528 1.00 91.56 104 ALA A N 1
ATOM 778 C CA . ALA A 1 104 ? -8.582 6.402 0.530 1.00 91.56 104 ALA A CA 1
ATOM 779 C C . ALA A 1 104 ? -9.289 5.510 1.563 1.00 91.56 104 ALA A C 1
ATOM 781 O O . ALA A 1 104 ? -10.112 6.003 2.337 1.00 91.56 104 ALA A O 1
ATOM 782 N N . GLY A 1 105 ? -8.915 4.231 1.635 1.00 91.12 105 GLY A N 1
ATOM 783 C CA . GLY A 1 105 ? -9.419 3.289 2.630 1.00 91.12 105 GLY A CA 1
ATOM 784 C C . GLY A 1 105 ? -9.151 3.735 4.068 1.00 91.12 105 GLY A C 1
ATOM 785 O O . GLY A 1 105 ? -10.076 3.823 4.874 1.00 91.12 105 GLY A O 1
ATOM 786 N N . LEU A 1 106 ? -7.910 4.117 4.379 1.00 89.12 106 LEU A N 1
ATOM 787 C CA . LEU A 1 106 ? -7.531 4.624 5.704 1.00 89.12 106 LEU A CA 1
ATOM 788 C C . LEU A 1 106 ? -8.279 5.909 6.089 1.00 89.12 106 LEU A C 1
ATOM 790 O O . LEU A 1 106 ? -8.705 6.071 7.236 1.00 89.12 106 LEU A O 1
ATOM 794 N N . ARG A 1 107 ? -8.505 6.819 5.134 1.00 88.44 107 ARG A N 1
ATOM 795 C CA . ARG A 1 107 ? -9.317 8.026 5.367 1.00 88.44 107 ARG A CA 1
ATOM 796 C C . ARG A 1 107 ? -10.762 7.684 5.733 1.00 88.44 107 ARG A C 1
ATOM 798 O O . ARG A 1 107 ? -11.334 8.324 6.608 1.00 88.44 107 ARG A O 1
ATOM 805 N N . LEU A 1 108 ? -11.354 6.674 5.098 1.00 86.00 108 LEU A N 1
ATOM 806 C CA . LEU A 1 108 ? -12.707 6.226 5.441 1.00 86.00 108 LEU A CA 1
ATOM 807 C C . LEU A 1 108 ? -12.755 5.611 6.847 1.00 86.00 108 LEU A C 1
ATOM 809 O O . LEU A 1 108 ? -13.654 5.930 7.622 1.00 86.00 108 LEU A O 1
ATOM 813 N N . LEU A 1 109 ? -11.754 4.805 7.211 1.00 83.69 109 LEU A N 1
ATOM 814 C CA . LEU A 1 109 ? -11.653 4.204 8.546 1.00 83.69 109 LEU A CA 1
ATOM 815 C C . LEU A 1 109 ? -11.531 5.246 9.664 1.00 83.69 109 LEU A C 1
ATOM 817 O O . LEU A 1 109 ? -12.205 5.143 10.691 1.00 83.69 109 LEU A O 1
ATOM 821 N N . THR A 1 110 ? -10.706 6.270 9.456 1.00 77.06 110 THR A N 1
ATOM 822 C CA . THR A 1 110 ? -10.503 7.348 10.437 1.00 77.06 110 THR A CA 1
ATOM 823 C C . THR A 1 110 ? -11.724 8.248 10.598 1.00 77.06 110 THR A C 1
ATOM 825 O O . THR A 1 110 ? -12.020 8.695 11.710 1.00 77.06 110 THR A O 1
ATOM 828 N N . LEU A 1 111 ? -12.464 8.508 9.516 1.00 73.06 111 LEU A N 1
ATOM 829 C CA . LEU A 1 111 ? -13.727 9.245 9.577 1.00 73.06 111 LEU A CA 1
ATOM 830 C C . LEU A 1 111 ? -14.792 8.467 10.357 1.00 73.06 111 LEU A C 1
ATOM 832 O O . LEU A 1 111 ? -15.424 9.043 11.245 1.00 73.06 111 LEU A O 1
ATOM 836 N N . ASP A 1 112 ? -14.940 7.167 10.094 1.00 70.00 112 ASP A N 1
ATOM 837 C CA . ASP A 1 112 ? -15.910 6.313 10.788 1.00 70.00 112 ASP A CA 1
ATOM 838 C C . ASP A 1 112 ? -15.648 6.265 12.303 1.00 70.00 112 ASP A C 1
ATOM 840 O O . ASP A 1 112 ? -16.580 6.403 13.100 1.00 70.00 112 ASP A O 1
ATOM 844 N N . GLN A 1 113 ? -14.383 6.163 12.729 1.00 66.12 113 GLN A N 1
ATOM 845 C CA . GLN A 1 113 ? -14.028 6.196 14.152 1.00 66.12 113 GLN A CA 1
ATOM 846 C C . GLN A 1 113 ? -14.359 7.535 14.825 1.00 66.12 113 GLN A C 1
ATOM 848 O O . GLN A 1 113 ? -14.899 7.551 15.932 1.00 66.12 113 GLN A O 1
ATOM 853 N N . ARG A 1 114 ? -14.082 8.670 14.167 1.00 63.34 114 ARG A N 1
ATOM 854 C CA . ARG A 1 114 ? -14.399 10.003 14.715 1.00 63.34 114 ARG A CA 1
ATOM 855 C C . ARG A 1 114 ? -15.902 10.227 14.850 1.00 63.34 114 ARG A C 1
ATOM 857 O O . ARG A 1 114 ? -16.348 10.799 15.843 1.00 63.34 114 ARG A O 1
ATOM 864 N N . VAL A 1 115 ? -16.685 9.750 13.880 1.00 57.28 115 VAL A N 1
ATOM 865 C CA . VAL A 1 115 ? -18.153 9.800 13.938 1.00 57.28 115 VAL A CA 1
ATOM 866 C C . VAL A 1 115 ? -18.685 8.957 15.099 1.00 57.28 115 VAL A C 1
ATOM 868 O O . VAL A 1 115 ? -19.621 9.382 15.774 1.00 57.28 115 VAL A O 1
ATOM 871 N N . LEU A 1 116 ? -18.090 7.793 15.367 1.00 54.44 116 LEU A N 1
ATOM 872 C CA . LEU A 1 116 ? -18.470 6.947 16.502 1.00 54.44 116 LEU A CA 1
ATOM 873 C C . LEU A 1 116 ? -18.070 7.561 17.855 1.00 54.44 116 LEU A C 1
ATOM 875 O O . LEU A 1 116 ? -18.845 7.482 18.804 1.00 54.44 116 LEU A O 1
ATOM 879 N N . ALA A 1 117 ? -16.914 8.226 17.944 1.00 57.81 117 ALA A N 1
ATOM 880 C CA . ALA A 1 117 ? -16.440 8.862 19.177 1.00 57.81 117 ALA A CA 1
ATOM 881 C C . ALA A 1 117 ? -17.244 10.115 19.585 1.00 57.81 117 ALA A C 1
ATOM 883 O O . ALA A 1 117 ? -17.352 10.412 20.771 1.00 57.81 117 ALA A O 1
ATOM 884 N N . GLY A 1 118 ? -17.826 10.841 18.622 1.00 52.28 118 GLY A N 1
ATOM 885 C CA . GLY A 1 118 ? -18.619 12.055 18.865 1.00 52.28 118 GLY A CA 1
ATOM 886 C C . GLY A 1 118 ? -20.110 11.836 19.165 1.00 52.28 118 GLY A C 1
ATOM 887 O O . GLY A 1 118 ? -20.842 12.816 19.275 1.00 52.28 118 GLY A O 1
ATOM 888 N N . ARG A 1 119 ? -20.589 10.584 19.250 1.00 49.53 119 ARG A N 1
ATOM 889 C CA . ARG A 1 119 ? -22.012 10.238 19.480 1.00 49.53 119 ARG A CA 1
ATOM 890 C C . ARG A 1 119 ? -22.335 9.762 20.907 1.00 49.53 119 ARG A C 1
ATOM 892 O O . ARG A 1 119 ? -23.392 9.163 21.091 1.00 49.53 119 ARG A O 1
ATOM 899 N N . ASN A 1 120 ? -21.475 10.040 21.889 1.00 42.03 120 ASN A N 1
ATOM 900 C CA . ASN A 1 120 ? -21.740 9.767 23.311 1.00 42.03 120 ASN A CA 1
ATOM 901 C C . ASN A 1 120 ? -22.238 11.006 24.055 1.00 42.03 120 ASN A C 1
ATOM 903 O O . ASN A 1 120 ? -21.565 12.055 23.947 1.00 42.03 120 ASN A O 1
#